Protein AF-A0A1G0B2M1-F1 (afdb_monomer)

pLDDT: mean 79.44, std 14.08, range [39.62, 93.88]

Radius of gyration: 28.81 Å; Cα contacts (8 Å, |Δi|>4): 237; chains: 1; bounding box: 87×27×84 Å

Nearest PDB structures (foldseek):
  7n71-assembly1_A-2  TM=4.288E-01  e=6.788E+00  Homo sapiens
  6now-assembly2_B  TM=2.720E-01  e=8.111E+00  Homo sapiens

Sequence (164 aa):
MRQKKIKTCHSMRNGLTLMELSLSLVIVGVVFVSGLFAFNKLYAPTVANSEFGRVTQLIGAIERARGDNMGAYPALAAATDVAATANPISNQMGGIASATDLLGWTYGCAAGTSSTVTLTTAAFSTSTVADLVRTKTASAFPQWVADASGTSSVTFTLSGIACK

Foldseek 3Di:
DDDDDDDDDPDDPPDPDPVNVVVVVVVVVVCVVVVVVCCLVPVLVVVLVVVLVVVVLLVVLQVVLCVVVVNAGAADCDWDQCLDPPRSSVVSSPCPQHSVNRPPWTWHWHADDKTKIKTKGDFDPFLSSQVSSQVSCCVVPVQWNWDDDPTGMIMTMHIPGHHD

Secondary structure (DSSP, 8-state):
-----------------HHHHHHHHHHHHHHHHHHHHHHHHHHHHHHHHHHHHHHHHHHHHHHHHHHHTTTSBPP-SS-EETTSTT-TTGGGGTTSS-TTTTTT-EEEE--SSSEEEEEEPPPPSSHHHHHHHHHHHHHH-TTSEEEEETTTEEEEEEEEE-B-

Mean predicted aligned error: 11.7 Å

Structure (mmCIF, N/CA/C/O backbone):
data_AF-A0A1G0B2M1-F1
#
_entry.id   AF-A0A1G0B2M1-F1
#
loop_
_atom_site.group_PDB
_atom_site.id
_atom_site.type_symbol
_atom_site.label_atom_id
_atom_site.label_alt_id
_atom_site.label_comp_id
_atom_site.label_asym_id
_atom_site.label_entity_id
_atom_site.label_seq_id
_atom_site.pdbx_PDB_ins_code
_atom_site.Cartn_x
_atom_site.Cartn_y
_atom_site.Cartn_z
_atom_site.occupancy
_atom_site.B_iso_or_equiv
_atom_site.auth_seq_id
_atom_site.auth_comp_id
_atom_site.auth_asym_id
_atom_site.auth_atom_id
_atom_site.pdbx_PDB_model_num
ATOM 1 N N . MET A 1 1 ? 72.603 9.049 -66.953 1.00 43.59 1 MET A N 1
ATOM 2 C CA . MET A 1 1 ? 71.985 9.783 -65.825 1.00 43.59 1 MET A CA 1
ATOM 3 C C . MET A 1 1 ? 70.570 9.248 -65.615 1.00 43.59 1 MET A C 1
ATOM 5 O O . MET A 1 1 ? 69.752 9.388 -66.511 1.00 43.59 1 MET A O 1
ATOM 9 N N . ARG A 1 2 ? 70.301 8.532 -64.511 1.00 39.62 2 ARG A N 1
ATOM 10 C CA . ARG A 1 2 ? 68.997 7.896 -64.224 1.00 39.62 2 ARG A CA 1
ATOM 11 C C . ARG A 1 2 ? 68.217 8.743 -63.210 1.00 39.62 2 ARG A C 1
ATOM 13 O O . ARG A 1 2 ? 68.670 8.905 -62.083 1.00 39.62 2 ARG A O 1
ATOM 20 N N . GLN A 1 3 ? 67.058 9.259 -63.611 1.00 42.62 3 GLN A N 1
ATOM 21 C CA . GLN A 1 3 ? 66.112 9.983 -62.753 1.00 42.62 3 GLN A CA 1
ATOM 22 C C . GLN A 1 3 ? 65.373 8.987 -61.836 1.00 42.62 3 GLN A C 1
ATOM 24 O O . GLN A 1 3 ? 64.629 8.128 -62.311 1.00 42.62 3 GLN A O 1
ATOM 29 N N . LYS A 1 4 ? 65.598 9.074 -60.519 1.00 46.97 4 LYS A N 1
ATOM 30 C CA . LYS A 1 4 ? 64.867 8.314 -59.489 1.00 46.97 4 LYS A CA 1
ATOM 31 C C . LYS A 1 4 ? 63.537 9.024 -59.204 1.00 46.97 4 LYS A C 1
ATOM 33 O O . LYS A 1 4 ? 63.534 10.108 -58.634 1.00 46.97 4 LYS A O 1
ATOM 38 N N . LYS A 1 5 ? 62.408 8.402 -59.563 1.00 50.53 5 LYS A N 1
ATOM 39 C CA . LYS A 1 5 ? 61.073 8.820 -59.098 1.00 50.53 5 LYS A CA 1
ATOM 40 C C . LYS A 1 5 ? 60.956 8.551 -57.595 1.00 50.53 5 LYS A C 1
ATOM 42 O O . LYS A 1 5 ? 60.978 7.396 -57.174 1.00 50.53 5 LYS A O 1
ATOM 47 N N . ILE A 1 6 ? 60.812 9.610 -56.805 1.00 53.44 6 ILE A N 1
ATOM 48 C CA . ILE A 1 6 ? 60.456 9.535 -55.386 1.00 53.44 6 ILE A CA 1
ATOM 49 C C . ILE A 1 6 ? 58.937 9.333 -55.316 1.00 53.44 6 ILE A C 1
ATOM 51 O O . ILE A 1 6 ? 58.172 10.201 -55.727 1.00 53.44 6 ILE A O 1
ATOM 55 N N . LYS A 1 7 ? 58.503 8.157 -54.851 1.00 47.69 7 LYS A N 1
ATOM 56 C CA . LYS A 1 7 ? 57.105 7.883 -54.494 1.00 47.69 7 LYS A CA 1
ATOM 57 C C . LYS A 1 7 ? 56.824 8.539 -53.142 1.00 47.69 7 LYS A C 1
ATOM 59 O O . LYS A 1 7 ? 57.420 8.161 -52.138 1.00 47.69 7 LYS A O 1
ATOM 64 N N . THR A 1 8 ? 55.917 9.503 -53.126 1.00 47.09 8 THR A N 1
ATOM 65 C CA . THR A 1 8 ? 55.348 10.101 -51.919 1.00 47.09 8 THR A CA 1
ATOM 66 C C . THR A 1 8 ? 54.497 9.053 -51.197 1.00 47.09 8 THR A C 1
ATOM 68 O O . THR A 1 8 ? 53.451 8.645 -51.697 1.00 47.09 8 THR A O 1
ATOM 71 N N . CYS A 1 9 ? 54.940 8.600 -50.023 1.00 42.81 9 CYS A N 1
ATOM 72 C CA . CYS A 1 9 ? 54.094 7.854 -49.093 1.00 42.81 9 CYS A CA 1
ATOM 73 C C . CYS A 1 9 ? 53.216 8.845 -48.318 1.00 42.81 9 CYS A C 1
ATOM 75 O O . CYS A 1 9 ? 53.642 9.396 -47.305 1.00 42.81 9 CYS A O 1
ATOM 77 N N . HIS A 1 10 ? 51.984 9.060 -48.778 1.00 42.53 10 HIS A N 1
ATOM 78 C CA . HIS A 1 10 ? 50.920 9.584 -47.923 1.00 42.53 10 HIS A CA 1
ATOM 79 C C . HIS A 1 10 ? 50.442 8.437 -47.025 1.00 42.53 10 HIS A C 1
ATOM 81 O O . HIS A 1 10 ? 49.621 7.618 -47.430 1.00 42.53 10 HIS A O 1
ATOM 87 N N . SER A 1 11 ? 50.997 8.342 -45.816 1.00 41.78 11 SER A N 1
ATOM 88 C CA . SER A 1 11 ? 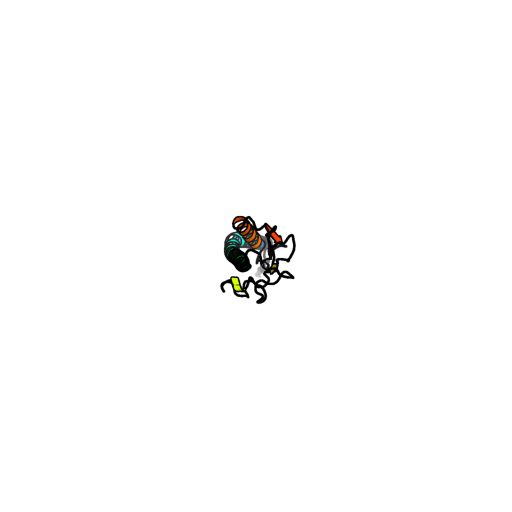50.439 7.473 -44.779 1.00 41.78 11 SER A CA 1
ATOM 89 C C . SER A 1 11 ? 49.148 8.114 -44.267 1.00 41.78 11 SER A C 1
ATOM 91 O O . SER A 1 11 ? 49.165 9.219 -43.719 1.00 41.78 11 SER A O 1
ATOM 93 N N . MET A 1 12 ? 48.025 7.451 -44.543 1.00 44.84 12 MET A N 1
ATOM 94 C CA . MET A 1 12 ? 46.677 7.841 -44.144 1.00 44.84 12 MET A CA 1
ATOM 95 C C . MET A 1 12 ? 46.604 7.949 -42.616 1.00 44.84 12 MET A C 1
ATOM 97 O O . MET A 1 12 ? 46.758 6.962 -41.901 1.00 44.84 12 MET A O 1
ATOM 101 N N . ARG A 1 13 ? 46.342 9.154 -42.098 1.00 50.19 13 ARG A N 1
ATOM 102 C CA . ARG A 1 13 ? 45.768 9.291 -40.757 1.00 50.19 13 ARG A CA 1
ATOM 103 C C . ARG A 1 13 ? 44.340 8.758 -40.854 1.00 50.19 13 ARG A C 1
ATOM 105 O O . ARG A 1 13 ? 43.504 9.414 -41.467 1.00 50.19 13 ARG A O 1
ATOM 112 N N . ASN A 1 14 ? 44.073 7.592 -40.273 1.00 57.56 14 ASN A N 1
ATOM 113 C CA . ASN A 1 14 ? 42.717 7.080 -40.071 1.00 57.56 14 ASN A CA 1
ATOM 114 C C . ASN A 1 14 ? 42.004 7.978 -39.045 1.00 57.56 14 ASN A C 1
ATOM 116 O O . ASN A 1 14 ? 41.925 7.655 -37.863 1.00 57.56 14 ASN A O 1
ATOM 120 N N . GLY A 1 15 ? 41.572 9.164 -39.471 1.00 52.50 15 GLY A N 1
ATOM 121 C CA . GLY A 1 15 ? 40.618 9.963 -38.720 1.00 52.50 15 GLY A CA 1
ATOM 122 C C . GLY A 1 15 ? 39.254 9.311 -38.880 1.00 52.50 15 GLY A C 1
ATOM 123 O O . GLY A 1 15 ? 38.798 9.183 -40.014 1.00 52.50 15 GLY A O 1
ATOM 124 N N . LEU A 1 16 ? 38.638 8.888 -37.770 1.00 57.12 16 LEU A N 1
ATOM 125 C CA . LEU A 1 16 ? 37.233 8.472 -37.748 1.00 57.12 16 LEU A CA 1
ATOM 126 C C . LEU A 1 16 ? 36.425 9.511 -38.527 1.00 57.12 16 LEU A C 1
ATOM 128 O O . LEU A 1 16 ? 36.430 10.697 -38.180 1.00 57.12 16 LEU A O 1
ATOM 132 N N . THR A 1 17 ? 35.788 9.091 -39.611 1.00 72.69 17 THR A N 1
ATOM 133 C CA . THR A 1 17 ? 35.032 10.034 -40.430 1.00 72.69 17 THR A CA 1
ATOM 134 C C . THR A 1 17 ? 33.801 10.486 -39.639 1.00 72.69 17 THR A C 1
ATOM 136 O O . THR A 1 17 ? 33.212 9.709 -38.887 1.00 72.69 17 THR A O 1
ATOM 139 N N . LEU A 1 18 ? 33.377 11.746 -39.795 1.00 66.50 18 LEU A N 1
ATOM 140 C CA . LEU A 1 18 ? 32.155 12.282 -39.163 1.00 66.50 18 LEU A CA 1
ATOM 141 C C . LEU A 1 18 ? 30.921 11.382 -39.385 1.00 66.50 18 LEU A C 1
ATOM 143 O O . LEU A 1 18 ? 30.010 11.359 -38.561 1.00 66.50 18 LEU A O 1
ATOM 147 N N . MET A 1 19 ? 30.921 10.625 -40.483 1.00 70.38 19 MET A N 1
ATOM 148 C CA . MET A 1 19 ? 29.877 9.681 -40.870 1.00 70.38 19 MET A CA 1
ATOM 149 C C . MET A 1 19 ? 29.883 8.386 -40.033 1.00 70.38 19 MET A C 1
ATOM 151 O O . MET A 1 19 ? 28.820 7.869 -39.704 1.00 70.38 19 MET A O 1
ATOM 155 N N . GLU A 1 20 ? 31.051 7.878 -39.631 1.00 69.25 20 GLU A N 1
ATOM 156 C CA . GLU A 1 20 ? 31.158 6.710 -38.739 1.00 69.25 20 GLU A CA 1
ATOM 157 C C . GLU A 1 20 ? 30.752 7.056 -37.302 1.00 69.25 20 GLU A C 1
ATOM 159 O O . GLU A 1 20 ? 30.108 6.259 -36.615 1.00 69.25 20 GLU A O 1
ATOM 164 N N . LEU A 1 21 ? 31.080 8.272 -36.858 1.00 70.69 21 LEU A N 1
ATOM 165 C CA . LEU A 1 21 ? 30.727 8.779 -35.531 1.00 70.69 21 LEU A CA 1
ATOM 166 C C . LEU A 1 21 ? 29.213 9.019 -35.402 1.00 70.69 21 LEU A C 1
ATOM 168 O O . LEU A 1 21 ? 28.618 8.654 -34.387 1.00 70.69 21 LEU A O 1
ATOM 172 N N . SER A 1 22 ? 28.568 9.559 -36.444 1.00 77.50 22 SER A N 1
ATOM 173 C CA . SER A 1 22 ? 27.114 9.763 -36.460 1.00 77.50 22 SER A CA 1
ATOM 174 C C . SER A 1 22 ? 26.340 8.446 -36.537 1.00 77.50 22 SER A C 1
ATOM 176 O O . SER A 1 22 ? 25.382 8.266 -35.787 1.00 77.50 22 SER A O 1
ATOM 178 N N . LEU A 1 23 ? 26.782 7.491 -37.362 1.00 80.00 23 LEU A N 1
ATOM 179 C CA . LEU A 1 23 ? 26.152 6.173 -37.445 1.00 80.00 23 LEU A CA 1
ATOM 180 C C . LEU A 1 23 ? 26.256 5.413 -36.114 1.00 80.00 23 LEU A C 1
ATOM 182 O O . LEU A 1 23 ? 25.275 4.823 -35.662 1.00 80.00 23 LEU A O 1
ATOM 186 N N . SER A 1 24 ? 27.409 5.487 -35.445 1.00 79.31 24 SER A N 1
ATOM 187 C CA . SER A 1 24 ? 27.613 4.866 -34.130 1.00 79.31 24 SER A CA 1
ATOM 188 C C . SER A 1 24 ? 26.695 5.470 -33.062 1.00 79.31 24 SER A C 1
ATOM 190 O O . SER A 1 24 ? 26.078 4.734 -32.297 1.00 79.31 24 SER A O 1
ATOM 192 N N . LEU A 1 25 ? 26.538 6.799 -33.040 1.00 79.75 25 LEU A N 1
ATOM 193 C CA . LEU A 1 25 ? 25.625 7.484 -32.116 1.00 79.75 25 LEU A CA 1
ATOM 194 C C . LEU A 1 25 ? 24.157 7.117 -32.361 1.00 79.75 25 LEU A C 1
ATOM 196 O O . LEU A 1 25 ? 23.415 6.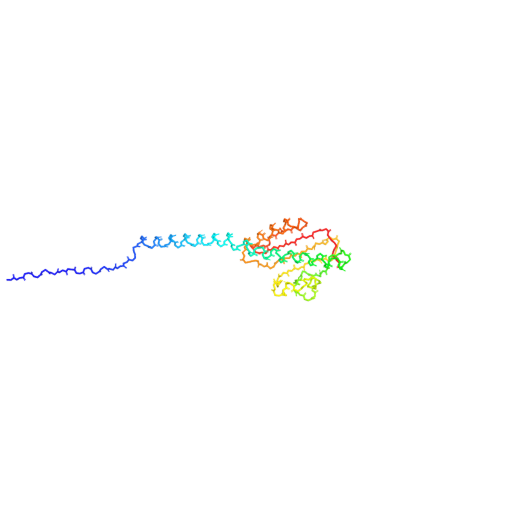909 -31.402 1.00 79.75 25 LEU A O 1
ATOM 200 N N . VAL A 1 26 ? 23.742 6.991 -33.624 1.00 79.94 26 VAL A N 1
ATOM 201 C CA . VAL A 1 26 ? 22.379 6.563 -33.974 1.00 79.94 26 VAL A CA 1
ATOM 202 C C . VAL A 1 26 ? 22.129 5.127 -33.516 1.00 79.94 26 VAL A C 1
ATOM 204 O O . VAL A 1 26 ? 21.100 4.862 -32.902 1.00 79.94 26 VAL A O 1
ATOM 207 N N . ILE A 1 27 ? 23.072 4.209 -33.746 1.00 78.31 27 ILE A N 1
ATOM 208 C CA . ILE A 1 27 ? 22.940 2.812 -33.307 1.00 78.31 27 ILE A CA 1
ATOM 209 C C . ILE A 1 27 ? 22.865 2.733 -31.780 1.00 78.31 27 ILE A C 1
ATOM 211 O O . ILE A 1 27 ? 21.966 2.082 -31.251 1.00 78.31 27 ILE A O 1
ATOM 215 N N . VAL A 1 28 ? 23.748 3.433 -31.063 1.00 78.44 28 VAL A N 1
ATOM 216 C CA . VAL A 1 28 ? 23.718 3.479 -29.592 1.00 78.44 28 VAL A CA 1
ATOM 217 C C . VAL A 1 28 ? 22.396 4.066 -29.094 1.00 78.44 28 VAL A C 1
ATOM 219 O O . VAL A 1 28 ? 21.787 3.502 -28.188 1.00 78.44 28 VAL A O 1
ATOM 222 N N . GLY A 1 29 ? 21.906 5.140 -29.718 1.00 74.88 29 GLY A N 1
ATOM 223 C CA . GLY A 1 29 ? 20.616 5.744 -29.388 1.00 74.88 29 GLY A CA 1
ATOM 224 C C . GLY A 1 29 ? 19.443 4.783 -29.591 1.00 74.88 29 GLY A C 1
ATOM 225 O O . GLY A 1 29 ? 18.627 4.609 -28.689 1.00 74.88 29 GLY A O 1
ATOM 226 N N . VAL A 1 30 ? 19.377 4.099 -30.737 1.00 79.31 30 VAL A N 1
ATOM 227 C CA . VAL A 1 30 ? 18.310 3.132 -31.036 1.00 79.31 30 VAL A CA 1
ATOM 228 C C . VAL A 1 30 ? 18.367 1.939 -30.086 1.00 79.31 30 VAL A C 1
ATOM 230 O O . VAL A 1 30 ? 17.329 1.545 -29.553 1.00 79.31 30 VAL A O 1
ATOM 233 N N . VAL A 1 31 ? 19.552 1.385 -29.819 1.00 77.75 31 VAL A N 1
ATOM 234 C CA . VAL A 1 31 ? 19.718 0.262 -28.883 1.00 77.75 31 VAL A CA 1
ATOM 235 C C . VAL A 1 31 ? 19.324 0.674 -27.465 1.00 77.75 31 VAL A C 1
ATOM 237 O O . VAL A 1 31 ? 18.608 -0.070 -26.797 1.00 77.75 31 VAL A O 1
ATOM 240 N N . PHE A 1 32 ? 19.711 1.871 -27.021 1.00 75.62 32 PHE A N 1
ATOM 241 C CA . PHE A 1 32 ? 19.357 2.377 -25.697 1.00 75.62 32 PHE A CA 1
ATOM 242 C C . PHE A 1 32 ? 17.845 2.594 -25.546 1.00 75.62 32 PHE A C 1
ATOM 244 O O . PHE A 1 32 ? 17.246 2.110 -24.586 1.00 75.62 32 PHE A O 1
ATOM 251 N N . VAL A 1 33 ? 17.199 3.248 -26.518 1.00 76.94 33 VAL A N 1
ATOM 252 C CA . VAL A 1 33 ? 15.744 3.487 -26.499 1.00 76.94 33 VAL A CA 1
ATOM 253 C C . VAL A 1 33 ? 14.964 2.171 -26.577 1.00 76.94 33 VAL A C 1
ATOM 255 O O . VAL A 1 33 ? 14.003 1.973 -25.833 1.00 76.94 33 VAL A O 1
ATOM 258 N N . SER A 1 34 ? 15.401 1.238 -27.426 1.00 72.19 34 SER A N 1
ATOM 259 C CA . SER A 1 34 ? 14.773 -0.085 -27.559 1.00 72.19 34 SER A CA 1
ATOM 260 C C . SER A 1 34 ? 14.938 -0.923 -26.291 1.00 72.19 34 SER A C 1
ATOM 262 O O . SER A 1 34 ? 13.995 -1.586 -25.860 1.00 72.19 34 SER A O 1
ATOM 264 N N . GLY A 1 35 ? 16.115 -0.860 -25.662 1.00 70.44 35 GLY A N 1
ATOM 265 C CA . GLY A 1 35 ? 16.399 -1.514 -24.388 1.00 70.44 35 GLY A CA 1
ATOM 266 C C . GLY A 1 35 ? 15.539 -0.964 -23.252 1.00 70.44 35 GLY A C 1
ATOM 267 O O . GLY A 1 35 ? 14.937 -1.741 -22.515 1.00 70.44 35 GLY A O 1
ATOM 268 N N . LEU A 1 36 ? 15.394 0.362 -23.160 1.00 71.19 36 LEU A N 1
ATOM 269 C CA . LEU A 1 36 ? 14.522 1.012 -22.178 1.00 71.19 36 LEU A CA 1
ATOM 270 C C . LEU A 1 36 ? 13.049 0.621 -22.377 1.00 71.19 36 LEU A C 1
ATOM 272 O O . LEU A 1 36 ? 12.339 0.336 -21.414 1.00 71.19 36 LEU A O 1
ATOM 276 N N . PHE A 1 37 ? 12.595 0.550 -23.630 1.00 70.56 37 PHE A N 1
ATOM 277 C CA . PHE A 1 37 ? 11.242 0.110 -23.958 1.00 70.56 37 PHE A CA 1
ATOM 278 C C . PHE A 1 37 ? 11.005 -1.363 -23.592 1.00 70.56 37 PHE A C 1
ATOM 280 O O . PHE A 1 37 ? 9.992 -1.691 -22.973 1.00 70.56 37 PHE A O 1
ATOM 287 N N . ALA A 1 38 ? 11.942 -2.254 -23.928 1.00 68.75 38 ALA A N 1
ATOM 288 C CA . ALA A 1 38 ? 11.860 -3.669 -23.572 1.00 68.75 38 ALA A CA 1
ATOM 289 C C . ALA A 1 38 ? 11.881 -3.876 -22.049 1.00 68.75 38 ALA A C 1
ATOM 291 O O . ALA A 1 38 ? 11.086 -4.660 -21.528 1.00 68.75 38 ALA A O 1
ATOM 292 N N . PHE A 1 39 ? 12.720 -3.125 -21.330 1.00 66.25 39 PHE A N 1
ATOM 293 C CA . PHE A 1 39 ? 12.751 -3.110 -19.870 1.00 66.25 39 PHE A CA 1
ATOM 294 C C . PHE A 1 39 ? 11.390 -2.694 -19.294 1.00 66.25 39 PHE A C 1
ATOM 296 O O . PHE A 1 39 ? 10.795 -3.435 -18.514 1.00 66.25 39 PHE A O 1
ATOM 303 N N . ASN A 1 40 ? 10.823 -1.578 -19.757 1.00 67.88 40 ASN A N 1
ATOM 304 C CA . ASN A 1 40 ? 9.506 -1.126 -19.304 1.00 67.88 40 ASN A CA 1
ATOM 305 C C . ASN A 1 40 ? 8.385 -2.126 -19.626 1.00 67.88 40 ASN A C 1
ATOM 307 O O . ASN A 1 40 ? 7.469 -2.296 -18.825 1.00 67.88 40 ASN A O 1
ATOM 311 N N . LYS A 1 41 ? 8.447 -2.816 -20.769 1.00 71.56 41 LYS A N 1
ATOM 312 C CA . LYS A 1 41 ? 7.387 -3.739 -21.196 1.00 71.56 41 LYS A CA 1
ATOM 313 C C . LYS A 1 41 ? 7.450 -5.109 -20.517 1.00 71.56 41 LYS A C 1
ATOM 315 O O . LYS A 1 41 ? 6.404 -5.717 -20.309 1.00 71.56 41 LYS A O 1
ATOM 320 N N . LEU A 1 42 ? 8.642 -5.613 -20.198 1.00 74.12 42 LEU A N 1
ATOM 321 C CA . LEU A 1 42 ? 8.826 -6.982 -19.697 1.00 74.12 42 LEU A CA 1
ATOM 322 C C . LEU A 1 42 ? 9.146 -7.036 -18.199 1.00 74.12 42 LEU A C 1
ATOM 324 O O . LEU A 1 42 ? 8.636 -7.899 -17.484 1.00 74.12 42 LEU A O 1
ATOM 328 N N . TYR A 1 43 ? 9.967 -6.108 -17.707 1.00 79.00 43 TYR A N 1
ATOM 329 C CA . TYR A 1 43 ? 10.423 -6.118 -16.319 1.00 79.00 43 TYR A CA 1
ATOM 330 C C . TYR A 1 43 ? 9.404 -5.467 -15.379 1.00 79.00 43 TYR A C 1
ATOM 332 O O . TYR A 1 43 ? 9.048 -6.056 -14.356 1.00 79.00 43 TYR A O 1
ATOM 340 N N . ALA A 1 44 ? 8.874 -4.293 -15.746 1.00 81.50 44 ALA A N 1
ATOM 341 C CA . ALA A 1 44 ? 7.974 -3.536 -14.874 1.00 81.50 44 ALA A CA 1
ATOM 342 C C . ALA A 1 44 ? 6.704 -4.313 -14.461 1.00 81.50 44 ALA A C 1
ATOM 344 O O . ALA A 1 44 ? 6.380 -4.288 -13.274 1.00 81.50 44 ALA A O 1
ATOM 345 N N . PRO A 1 45 ? 6.016 -5.071 -15.345 1.00 85.38 45 PRO A N 1
ATOM 346 C CA . PRO A 1 45 ? 4.850 -5.862 -14.940 1.00 85.38 45 PRO A CA 1
ATOM 347 C C . PRO A 1 45 ? 5.182 -6.986 -13.955 1.00 85.38 45 PRO A C 1
ATOM 349 O O . PRO A 1 45 ? 4.395 -7.263 -13.052 1.00 85.38 45 PRO A O 1
ATOM 352 N N . THR A 1 46 ? 6.343 -7.627 -14.113 1.00 88.12 46 THR A N 1
ATOM 353 C CA . THR A 1 46 ? 6.776 -8.733 -13.247 1.00 88.12 46 THR A CA 1
ATOM 354 C C . THR A 1 46 ? 7.042 -8.232 -11.832 1.00 88.12 46 THR A C 1
ATOM 356 O O . THR A 1 46 ? 6.497 -8.776 -10.872 1.00 88.12 46 THR A O 1
ATOM 359 N N . VAL A 1 47 ? 7.807 -7.144 -11.704 1.00 87.44 47 VAL A N 1
ATOM 360 C CA . VAL A 1 47 ? 8.064 -6.503 -10.406 1.00 87.44 47 VAL A CA 1
ATOM 361 C C . VAL A 1 47 ? 6.768 -5.970 -9.802 1.00 87.44 47 VAL A C 1
ATOM 363 O O . VAL A 1 47 ? 6.484 -6.242 -8.639 1.00 87.44 47 VAL A O 1
ATOM 366 N N . ALA A 1 48 ? 5.929 -5.298 -10.596 1.00 89.69 48 ALA A N 1
ATOM 367 C CA . ALA A 1 48 ? 4.648 -4.781 -10.123 1.00 89.69 48 ALA A CA 1
ATOM 368 C C . ALA A 1 48 ? 3.710 -5.884 -9.611 1.00 89.69 48 ALA A C 1
ATOM 370 O O . ALA A 1 48 ? 2.966 -5.644 -8.669 1.00 89.69 48 ALA A O 1
ATOM 371 N N . ASN A 1 49 ? 3.737 -7.094 -10.180 1.00 90.06 49 ASN A N 1
ATOM 372 C CA . ASN A 1 49 ? 2.962 -8.222 -9.655 1.00 90.06 49 ASN A CA 1
ATOM 373 C C . ASN A 1 49 ? 3.461 -8.676 -8.277 1.00 90.06 49 ASN A C 1
ATOM 375 O O . ASN A 1 49 ? 2.642 -8.955 -7.403 1.00 90.06 49 ASN A O 1
ATOM 379 N N . SER A 1 50 ? 4.781 -8.730 -8.078 1.00 88.69 50 SER A N 1
ATOM 380 C CA . SER A 1 50 ? 5.376 -9.062 -6.778 1.00 88.69 50 SER A CA 1
ATOM 381 C C . SER A 1 50 ? 5.006 -8.018 -5.721 1.00 88.69 50 SER A C 1
ATOM 383 O O . SER A 1 50 ? 4.522 -8.364 -4.644 1.00 88.69 50 SER A O 1
ATOM 385 N N . GLU A 1 51 ? 5.157 -6.734 -6.051 1.00 89.50 51 GLU A N 1
ATOM 386 C CA . GLU A 1 51 ? 4.802 -5.626 -5.157 1.00 89.50 51 GLU A CA 1
ATOM 387 C C . GLU A 1 51 ? 3.293 -5.560 -4.882 1.00 89.50 51 GLU A C 1
ATOM 389 O O . GLU A 1 51 ? 2.871 -5.375 -3.744 1.00 89.50 51 GLU A O 1
ATOM 394 N N . PHE A 1 52 ? 2.454 -5.806 -5.889 1.00 90.56 52 PHE A N 1
ATOM 395 C CA . PHE A 1 52 ? 1.007 -5.930 -5.706 1.00 90.56 52 PHE A CA 1
ATOM 396 C C . PHE A 1 52 ? 0.641 -7.082 -4.755 1.00 90.56 52 PHE A C 1
ATOM 398 O O . PHE A 1 52 ? -0.257 -6.934 -3.921 1.00 90.56 52 PHE A O 1
ATOM 405 N N . GLY A 1 53 ? 1.352 -8.211 -4.833 1.00 89.31 53 GLY A N 1
ATOM 406 C CA . GLY A 1 53 ? 1.213 -9.311 -3.880 1.00 89.31 53 GLY A CA 1
ATOM 407 C C . GLY A 1 53 ? 1.480 -8.864 -2.440 1.00 89.31 53 GLY A C 1
ATOM 408 O O . GLY A 1 53 ? 0.683 -9.168 -1.552 1.00 89.31 53 GLY A O 1
ATOM 409 N N . ARG A 1 54 ? 2.534 -8.067 -2.222 1.00 88.00 54 ARG A N 1
ATOM 410 C CA . ARG A 1 54 ? 2.866 -7.485 -0.908 1.00 88.00 54 ARG A CA 1
ATOM 411 C C . ARG A 1 54 ? 1.780 -6.534 -0.408 1.00 88.00 54 ARG A C 1
ATOM 413 O O . ARG A 1 54 ? 1.321 -6.687 0.721 1.00 88.00 54 ARG A O 1
ATOM 420 N N . VAL A 1 55 ? 1.301 -5.617 -1.256 1.00 89.81 55 VAL A N 1
ATOM 421 C CA . VAL A 1 55 ? 0.187 -4.712 -0.905 1.00 89.81 55 VAL A CA 1
ATOM 422 C C . VAL A 1 55 ? -1.055 -5.509 -0.503 1.00 89.81 55 VAL A C 1
ATOM 424 O O . VAL A 1 55 ? -1.656 -5.238 0.532 1.00 89.81 55 VAL A O 1
ATOM 427 N N . THR A 1 56 ? -1.422 -6.522 -1.289 1.00 89.75 56 THR A N 1
ATOM 428 C CA . THR A 1 56 ? -2.598 -7.369 -1.036 1.00 89.75 56 THR A CA 1
ATOM 429 C C . THR A 1 56 ? -2.488 -8.094 0.304 1.00 89.75 56 THR A C 1
ATOM 431 O O . THR A 1 56 ? -3.446 -8.133 1.077 1.00 89.75 56 THR A O 1
ATOM 434 N N . GLN A 1 57 ? -1.312 -8.644 0.613 1.00 87.75 57 GLN A N 1
ATOM 435 C CA . GLN A 1 57 ? -1.064 -9.298 1.895 1.00 87.75 57 GLN A CA 1
ATOM 436 C C . GLN A 1 57 ? -1.157 -8.322 3.067 1.00 87.75 57 GLN A C 1
ATOM 438 O O . GLN A 1 57 ? -1.739 -8.674 4.093 1.00 87.75 57 GLN A O 1
ATOM 443 N N . LEU A 1 58 ? -0.630 -7.106 2.909 1.00 89.25 58 LEU A N 1
ATOM 444 C CA . LEU A 1 58 ? -0.652 -6.088 3.952 1.00 89.25 58 LEU A CA 1
ATOM 445 C C . LEU A 1 58 ? -2.064 -5.554 4.200 1.00 89.25 58 LEU A C 1
ATOM 447 O O . LEU A 1 58 ? -2.477 -5.465 5.351 1.00 89.25 58 LEU A O 1
ATOM 451 N N . ILE A 1 59 ? -2.847 -5.307 3.147 1.00 91.00 59 ILE A N 1
ATOM 452 C CA . ILE A 1 59 ? -4.280 -4.998 3.275 1.00 91.00 59 ILE A CA 1
ATOM 453 C C . ILE A 1 59 ? -5.000 -6.150 3.988 1.00 91.00 59 ILE A C 1
ATOM 455 O O . ILE A 1 59 ? -5.761 -5.915 4.922 1.00 91.00 59 ILE A O 1
ATOM 459 N N . GLY A 1 60 ? -4.709 -7.403 3.631 1.00 90.31 60 GLY A N 1
ATOM 460 C CA . GLY A 1 60 ? -5.253 -8.567 4.333 1.00 90.31 60 GLY A CA 1
ATOM 461 C C . GLY A 1 60 ? -4.862 -8.626 5.817 1.00 90.31 60 GLY A C 1
ATOM 462 O O . GLY A 1 60 ? -5.690 -8.983 6.651 1.00 90.31 60 GLY A O 1
ATOM 463 N N . ALA A 1 61 ? -3.627 -8.259 6.168 1.00 89.75 61 ALA A N 1
ATOM 464 C CA . ALA A 1 61 ? -3.169 -8.180 7.555 1.00 89.75 61 ALA A CA 1
ATOM 465 C C . ALA A 1 61 ? -3.865 -7.049 8.326 1.00 89.75 61 ALA A C 1
ATOM 467 O O . ALA A 1 61 ? -4.246 -7.249 9.476 1.00 89.75 61 ALA A O 1
ATOM 468 N N . ILE A 1 62 ? -4.094 -5.900 7.684 1.00 90.94 62 ILE A N 1
ATOM 469 C CA . ILE A 1 62 ? -4.863 -4.783 8.244 1.00 90.94 62 ILE A CA 1
ATOM 470 C C . ILE A 1 62 ? -6.312 -5.216 8.522 1.00 90.94 62 ILE A C 1
ATOM 472 O O . ILE A 1 62 ? -6.826 -4.970 9.612 1.00 90.94 62 ILE A O 1
ATOM 476 N N . GLU A 1 63 ? -6.964 -5.908 7.584 1.00 91.38 63 GLU A N 1
ATOM 477 C CA . GLU A 1 63 ? -8.331 -6.412 7.787 1.00 91.38 63 GLU A CA 1
ATOM 478 C C . GLU A 1 63 ? -8.403 -7.501 8.872 1.00 91.38 63 GLU A C 1
ATOM 480 O O . GLU A 1 63 ? -9.360 -7.536 9.644 1.00 91.38 63 GLU A O 1
ATOM 485 N N . ARG A 1 64 ? -7.380 -8.360 9.000 1.00 90.75 64 ARG A N 1
ATOM 486 C CA . ARG A 1 64 ? -7.280 -9.301 10.131 1.00 90.75 64 ARG A CA 1
ATOM 487 C C . ARG A 1 64 ? -7.114 -8.571 11.462 1.00 90.75 64 ARG A C 1
ATOM 489 O O . ARG A 1 64 ? -7.843 -8.866 12.403 1.00 90.75 64 ARG A O 1
ATOM 496 N N . ALA A 1 65 ? -6.230 -7.574 11.521 1.00 89.94 65 ALA A N 1
ATOM 497 C CA . ALA A 1 65 ? -6.030 -6.755 12.715 1.00 89.94 65 ALA A CA 1
ATOM 498 C C . ALA A 1 65 ? -7.321 -6.036 13.135 1.00 89.94 65 ALA A C 1
ATOM 500 O O . ALA A 1 65 ? -7.617 -5.929 14.322 1.00 89.94 65 ALA A O 1
ATOM 501 N N . ARG A 1 66 ? -8.122 -5.589 12.162 1.00 90.94 66 ARG A N 1
ATOM 502 C CA . ARG A 1 66 ? -9.460 -5.050 12.408 1.00 90.94 66 ARG A CA 1
ATOM 503 C C . ARG A 1 66 ? -10.401 -6.098 13.010 1.00 90.94 66 ARG A C 1
ATOM 505 O O . ARG A 1 66 ? -11.151 -5.775 13.929 1.00 90.94 66 ARG A O 1
ATOM 512 N N . GLY A 1 67 ? -10.387 -7.326 12.493 1.00 89.81 67 GLY A N 1
ATOM 513 C CA . GLY A 1 67 ? -11.156 -8.443 13.050 1.00 89.81 67 GLY A CA 1
ATOM 514 C C . GLY A 1 67 ? -10.822 -8.694 14.523 1.00 89.81 67 GLY A C 1
ATOM 515 O O . GLY A 1 67 ? -11.729 -8.753 15.353 1.00 89.81 67 GLY A O 1
ATOM 516 N N . ASP A 1 68 ? -9.530 -8.734 14.850 1.00 89.44 68 ASP A N 1
ATOM 517 C CA . ASP A 1 68 ? -9.039 -8.948 16.218 1.00 89.44 68 ASP A CA 1
ATOM 518 C C . ASP A 1 68 ? -9.331 -7.757 17.147 1.00 89.44 68 ASP A C 1
ATOM 520 O O . ASP A 1 68 ? -9.556 -7.933 18.343 1.00 89.44 68 ASP A O 1
ATOM 524 N N . ASN A 1 69 ? -9.410 -6.544 16.597 1.00 88.75 69 ASN A N 1
ATOM 525 C CA . ASN A 1 69 ? -9.744 -5.317 17.3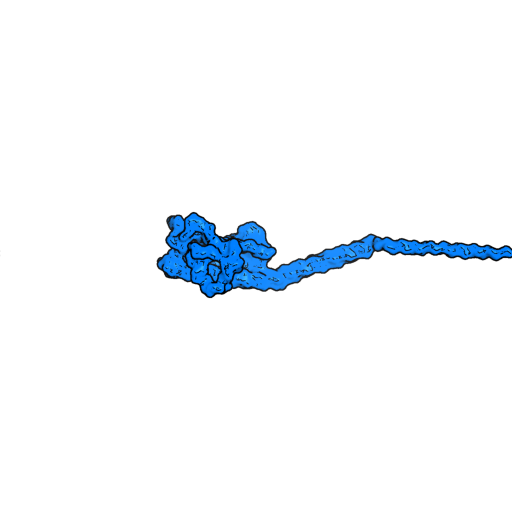23 1.00 88.75 69 ASN A CA 1
ATOM 526 C C . ASN A 1 69 ? -11.254 -4.993 17.278 1.00 88.75 69 ASN A C 1
ATOM 528 O O . ASN A 1 69 ? -11.676 -3.841 17.144 1.00 88.75 69 ASN A O 1
ATOM 532 N N . MET A 1 70 ? -12.096 -6.029 17.378 1.00 87.88 70 MET A N 1
ATOM 533 C CA . MET A 1 70 ? -13.561 -5.924 17.494 1.00 87.88 70 MET A CA 1
ATOM 534 C C . MET A 1 70 ? -14.231 -5.115 16.364 1.00 87.88 70 MET A C 1
ATOM 536 O O . MET A 1 70 ? -15.239 -4.436 16.573 1.00 87.88 70 MET A O 1
ATOM 540 N N . GLY A 1 71 ? -13.673 -5.167 15.153 1.00 85.94 71 GLY A N 1
ATOM 541 C CA . GLY A 1 71 ? -14.212 -4.502 13.966 1.00 85.94 71 GLY A CA 1
ATOM 542 C C . GLY A 1 71 ? -13.713 -3.072 13.733 1.00 85.94 71 GLY A C 1
ATOM 543 O O . GLY A 1 71 ? -14.086 -2.482 12.712 1.00 85.94 71 GLY A O 1
ATOM 544 N N . ALA A 1 72 ? -12.867 -2.531 14.615 1.00 89.44 72 ALA A N 1
ATOM 545 C CA . ALA A 1 72 ? -12.193 -1.244 14.443 1.00 89.44 72 ALA A CA 1
ATOM 546 C C . ALA A 1 72 ? -10.743 -1.438 13.982 1.00 89.44 72 ALA A C 1
ATOM 548 O O . ALA A 1 72 ? -10.079 -2.387 14.376 1.00 89.44 72 ALA A O 1
ATOM 549 N N . TYR A 1 73 ? -10.220 -0.535 13.161 1.00 90.75 73 TYR A N 1
ATOM 550 C CA . TYR A 1 73 ? -8.817 -0.586 12.758 1.00 90.75 73 TYR A CA 1
ATOM 551 C C . TYR A 1 73 ? -7.922 -0.123 13.920 1.00 90.75 73 TYR A C 1
ATOM 553 O O . TYR A 1 73 ? -8.305 0.822 14.613 1.00 90.75 73 TYR A O 1
ATOM 561 N N . PRO A 1 74 ? -6.759 -0.755 14.162 1.00 89.50 74 PRO A N 1
ATOM 562 C CA . PRO A 1 74 ? -5.903 -0.389 15.287 1.00 89.50 74 PRO A CA 1
ATOM 563 C C . PRO A 1 74 ? -5.426 1.059 15.195 1.00 89.50 74 PRO A C 1
ATOM 565 O O . PRO A 1 74 ? -4.780 1.429 14.208 1.00 89.50 74 PRO A O 1
ATOM 568 N N . ALA A 1 75 ? -5.730 1.870 16.205 1.00 89.50 75 ALA A N 1
ATOM 569 C CA . ALA A 1 75 ? -5.316 3.264 16.230 1.00 89.50 75 ALA A CA 1
ATOM 570 C C . ALA A 1 75 ? -3.831 3.426 16.579 1.00 89.50 75 ALA A C 1
ATOM 572 O O . ALA A 1 75 ? -3.290 2.746 17.450 1.00 89.50 75 ALA A O 1
ATOM 573 N N . LEU A 1 76 ? -3.180 4.391 15.932 1.00 86.56 76 LEU A N 1
ATOM 574 C CA . LEU A 1 76 ? -1.818 4.814 16.242 1.00 86.56 76 LEU A CA 1
ATOM 575 C C . LEU A 1 76 ? -1.769 6.332 16.409 1.00 86.56 76 LEU A C 1
ATOM 577 O O . LEU A 1 76 ? -2.408 7.072 15.661 1.00 86.56 76 LEU A O 1
ATOM 581 N N . ALA A 1 77 ? -0.972 6.797 17.374 1.00 81.19 77 ALA A N 1
ATOM 582 C CA . ALA A 1 77 ? -0.768 8.227 17.619 1.00 81.19 77 ALA A CA 1
ATOM 583 C C . ALA A 1 77 ? -0.126 8.943 16.415 1.00 81.19 77 ALA A C 1
ATOM 585 O O . ALA A 1 77 ? -0.392 10.117 16.174 1.00 81.19 77 ALA A O 1
ATOM 586 N N . ALA A 1 78 ? 0.701 8.224 15.654 1.00 83.19 78 ALA A N 1
ATOM 587 C CA . ALA A 1 78 ? 1.301 8.677 14.409 1.00 83.19 78 ALA A CA 1
ATOM 588 C C . ALA A 1 78 ? 1.457 7.497 13.441 1.00 83.19 78 ALA A C 1
ATOM 590 O O . ALA A 1 78 ? 1.519 6.337 13.863 1.00 83.19 78 ALA A O 1
ATOM 591 N N . ALA A 1 79 ? 1.547 7.796 12.143 1.00 85.31 79 ALA A N 1
ATOM 592 C CA . ALA A 1 79 ? 1.866 6.784 11.145 1.00 85.31 79 ALA A CA 1
ATOM 593 C C . ALA A 1 79 ? 3.216 6.139 11.487 1.00 85.31 79 ALA A C 1
ATOM 595 O O . ALA A 1 79 ? 4.207 6.835 11.704 1.00 85.31 79 ALA A O 1
ATOM 596 N N . THR A 1 80 ? 3.232 4.815 11.580 1.00 87.88 80 THR A N 1
ATOM 597 C CA . THR A 1 80 ? 4.389 4.045 12.046 1.00 87.88 80 THR A CA 1
ATOM 598 C C . THR A 1 80 ? 4.747 2.995 11.009 1.00 87.88 80 THR A C 1
ATOM 600 O O . THR A 1 80 ? 3.873 2.505 10.290 1.00 87.88 80 THR A O 1
ATOM 603 N N . ASP A 1 81 ? 6.030 2.645 10.933 1.00 88.25 81 ASP A N 1
ATOM 604 C CA . ASP A 1 81 ? 6.497 1.561 10.074 1.00 88.25 81 ASP A CA 1
ATOM 605 C C . ASP A 1 81 ? 5.723 0.264 10.388 1.00 88.25 81 ASP A C 1
ATOM 607 O O . ASP A 1 81 ? 5.493 -0.075 11.554 1.00 88.25 81 ASP A O 1
ATOM 611 N N . VAL A 1 82 ? 5.258 -0.438 9.358 1.00 86.50 82 VAL A N 1
ATOM 612 C CA . VAL A 1 82 ? 4.522 -1.706 9.505 1.00 86.50 82 VAL A CA 1
ATOM 613 C C . VAL A 1 82 ? 5.417 -2.844 9.986 1.00 86.50 82 VAL A C 1
ATOM 615 O O . VAL A 1 82 ? 4.926 -3.782 10.611 1.00 86.50 82 VAL A O 1
ATOM 618 N N . ALA A 1 83 ? 6.726 -2.744 9.747 1.00 83.75 83 ALA A N 1
ATOM 619 C CA . ALA A 1 83 ? 7.725 -3.674 10.250 1.00 83.75 83 ALA A CA 1
ATOM 620 C C . ALA A 1 83 ? 8.101 -3.412 11.720 1.00 83.75 83 ALA A C 1
ATOM 622 O O . ALA A 1 83 ? 8.781 -4.237 12.334 1.00 83.75 83 ALA A O 1
ATOM 623 N N . ALA A 1 84 ? 7.675 -2.286 12.307 1.00 82.38 84 ALA A N 1
ATOM 624 C CA . ALA A 1 84 ? 7.933 -2.008 13.713 1.00 82.38 84 ALA A CA 1
ATOM 625 C C . ALA A 1 84 ? 7.175 -3.005 14.603 1.00 82.38 84 ALA A C 1
ATOM 627 O O . ALA A 1 84 ? 5.973 -3.204 14.450 1.00 82.38 84 ALA A O 1
ATOM 628 N N . THR A 1 85 ? 7.857 -3.575 15.596 1.00 71.88 85 THR A N 1
ATOM 629 C CA . THR A 1 85 ? 7.271 -4.544 16.544 1.00 71.88 85 THR A CA 1
ATOM 630 C C . THR A 1 85 ? 6.115 -3.974 17.364 1.00 71.88 85 THR A C 1
ATOM 632 O O . THR A 1 85 ? 5.239 -4.715 17.798 1.00 71.88 85 THR A O 1
ATOM 635 N N . ALA A 1 86 ? 6.088 -2.655 17.566 1.00 72.38 86 ALA A N 1
ATOM 636 C CA . ALA A 1 86 ? 4.984 -1.959 18.221 1.00 72.38 86 ALA A CA 1
ATOM 637 C C . ALA A 1 86 ? 3.754 -1.781 17.309 1.00 72.38 86 ALA A C 1
ATOM 639 O O . ALA A 1 86 ? 2.695 -1.384 17.791 1.00 72.38 86 ALA A O 1
ATOM 640 N N . ASN A 1 87 ? 3.875 -2.046 16.004 1.00 80.31 87 ASN A N 1
ATOM 641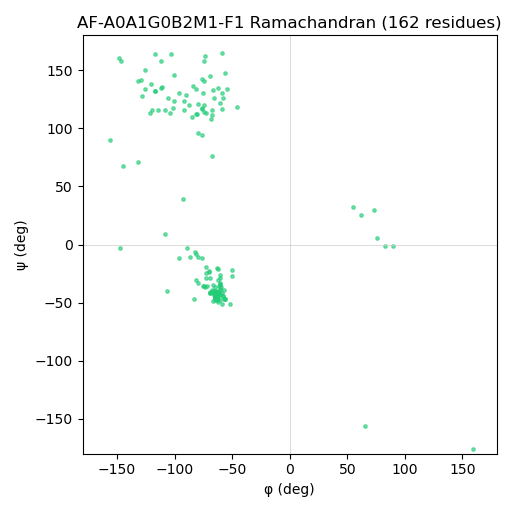 C CA . ASN A 1 87 ? 2.763 -1.931 15.075 1.00 80.31 87 ASN A CA 1
ATOM 642 C C . ASN A 1 87 ? 1.862 -3.176 15.188 1.00 80.31 87 ASN A C 1
ATOM 644 O O . ASN A 1 87 ? 2.331 -4.287 14.928 1.00 80.31 87 ASN A O 1
ATOM 648 N N . PRO A 1 88 ? 0.570 -3.030 15.528 1.00 78.69 88 PRO A N 1
ATOM 649 C CA . PRO A 1 88 ? -0.347 -4.157 15.725 1.00 78.69 88 PRO A CA 1
ATOM 650 C C . PRO A 1 88 ? -0.566 -5.000 14.461 1.00 78.69 88 PRO A C 1
ATOM 652 O O . PRO A 1 88 ? -0.934 -6.170 14.557 1.00 78.69 88 PRO A O 1
ATOM 655 N N . ILE A 1 89 ? -0.301 -4.442 13.277 1.00 85.38 89 ILE A N 1
ATOM 656 C CA . ILE A 1 89 ? -0.397 -5.174 12.010 1.00 85.38 89 ILE A CA 1
ATOM 657 C C . ILE A 1 89 ? 0.749 -6.169 11.861 1.00 85.38 89 ILE A C 1
ATOM 659 O O . ILE A 1 89 ? 0.554 -7.210 11.237 1.00 85.38 89 ILE A O 1
ATOM 663 N N . SER A 1 90 ? 1.917 -5.899 12.456 1.00 80.94 90 SER A N 1
ATOM 664 C CA . SER A 1 90 ? 3.128 -6.702 12.252 1.00 80.94 90 SER A CA 1
ATOM 665 C C . SER A 1 90 ? 2.918 -8.184 12.602 1.00 80.94 90 SER A C 1
ATOM 667 O O . SER A 1 90 ? 3.317 -9.074 11.849 1.00 80.94 90 SER A O 1
ATOM 669 N N . ASN A 1 91 ? 2.171 -8.453 13.676 1.00 77.75 91 ASN A N 1
ATOM 670 C CA . ASN A 1 91 ? 1.825 -9.802 14.133 1.00 77.75 91 ASN A CA 1
ATOM 671 C C . ASN A 1 91 ? 0.840 -10.527 13.198 1.00 77.75 91 ASN A C 1
ATOM 673 O O . ASN A 1 91 ? 0.800 -11.755 13.166 1.00 77.75 91 ASN A O 1
ATOM 677 N N . GLN A 1 92 ? 0.074 -9.781 12.399 1.00 83.69 92 GLN A N 1
ATOM 678 C CA . GLN A 1 92 ? -0.941 -10.307 11.480 1.00 83.69 92 GLN A CA 1
ATOM 679 C C . GLN A 1 92 ? -0.388 -10.637 10.089 1.00 83.69 92 GLN A C 1
ATOM 681 O O . GLN A 1 92 ? -1.120 -11.137 9.228 1.00 83.69 92 GLN A O 1
ATOM 686 N N . MET A 1 93 ? 0.897 -10.367 9.843 1.00 77.38 93 MET A N 1
ATOM 687 C CA . MET A 1 93 ? 1.551 -10.596 8.547 1.00 77.38 93 MET A CA 1
ATOM 688 C C . MET A 1 93 ? 2.008 -12.050 8.346 1.00 77.38 93 MET A C 1
ATOM 690 O O . MET A 1 93 ? 2.426 -12.413 7.249 1.00 77.38 93 MET A O 1
ATOM 694 N N . GLY A 1 94 ? 1.905 -12.903 9.374 1.00 62.97 94 GLY A N 1
ATOM 695 C CA . GLY A 1 94 ? 2.083 -14.356 9.245 1.00 62.97 94 GLY A CA 1
ATOM 696 C C . GLY A 1 94 ? 3.471 -14.806 8.769 1.00 62.97 94 GLY A C 1
ATOM 697 O O . GLY A 1 94 ? 3.582 -15.870 8.171 1.00 62.97 94 GLY A O 1
ATOM 698 N N . GLY A 1 95 ? 4.519 -14.000 8.992 1.00 58.72 95 GLY A N 1
ATOM 699 C CA . GLY A 1 95 ? 5.914 -14.338 8.668 1.00 58.72 95 GLY A CA 1
ATOM 700 C C . GLY A 1 95 ? 6.311 -14.257 7.185 1.00 58.72 95 GLY A C 1
ATOM 701 O O . GLY A 1 95 ? 7.433 -14.624 6.853 1.00 58.72 95 GLY A O 1
ATOM 702 N N . ILE A 1 96 ? 5.426 -13.791 6.294 1.00 53.66 96 ILE A N 1
ATOM 703 C CA . ILE A 1 96 ? 5.620 -13.857 4.826 1.00 53.66 96 ILE A CA 1
ATOM 704 C C . ILE A 1 96 ? 6.203 -12.566 4.231 1.00 53.66 96 ILE A C 1
ATOM 706 O O . ILE A 1 96 ? 6.714 -12.566 3.114 1.00 53.66 96 ILE A O 1
ATOM 710 N N . ALA A 1 97 ? 6.238 -11.489 5.005 1.00 56.75 97 ALA A N 1
ATOM 711 C CA . ALA A 1 97 ? 7.099 -10.363 4.718 1.00 56.75 97 ALA A CA 1
ATOM 712 C C . ALA A 1 97 ? 8.126 -10.285 5.837 1.00 56.75 97 ALA A C 1
ATOM 714 O O . ALA A 1 97 ? 7.765 -10.104 7.004 1.00 56.75 97 ALA A O 1
ATOM 715 N N . SER A 1 98 ? 9.402 -10.479 5.507 1.00 60.97 98 SER A N 1
ATOM 716 C CA . SER A 1 98 ? 10.438 -10.169 6.484 1.00 60.97 98 SER A CA 1
ATOM 717 C C . SER A 1 98 ? 10.262 -8.704 6.898 1.00 60.97 98 SER A C 1
ATOM 719 O O . SER A 1 98 ? 9.849 -7.873 6.085 1.00 60.97 98 SER A O 1
ATOM 721 N N . ALA A 1 99 ? 10.580 -8.354 8.147 1.00 63.09 99 ALA A N 1
ATOM 722 C CA . ALA A 1 99 ? 10.614 -6.950 8.572 1.00 63.09 99 ALA A CA 1
ATOM 723 C C . ALA A 1 99 ? 11.454 -6.075 7.608 1.00 63.09 99 ALA A C 1
ATOM 725 O O . ALA A 1 99 ? 11.262 -4.868 7.518 1.00 63.09 99 ALA A O 1
ATOM 726 N N . THR A 1 100 ? 12.360 -6.696 6.847 1.00 68.00 100 THR A N 1
ATOM 727 C CA . THR A 1 100 ? 13.189 -6.078 5.814 1.00 68.00 100 THR A CA 1
ATOM 728 C C . THR A 1 100 ? 12.433 -5.765 4.516 1.00 68.00 100 THR A C 1
ATOM 730 O O . THR A 1 100 ? 12.708 -4.739 3.903 1.00 68.00 100 THR A O 1
ATOM 733 N N . ASP A 1 101 ? 11.474 -6.597 4.094 1.00 73.62 101 ASP A N 1
ATOM 734 C CA . ASP A 1 101 ? 10.714 -6.406 2.843 1.00 73.62 101 ASP A CA 1
ATOM 735 C C . ASP A 1 101 ? 9.695 -5.263 2.921 1.00 73.62 101 ASP A C 1
ATOM 737 O O . ASP A 1 101 ? 9.309 -4.706 1.894 1.00 73.62 101 ASP A O 1
ATOM 741 N N . LEU A 1 102 ? 9.250 -4.931 4.134 1.00 77.00 102 LEU A N 1
ATOM 742 C CA . LEU A 1 102 ? 8.272 -3.870 4.390 1.00 77.00 102 LEU A CA 1
ATOM 743 C C . LEU A 1 102 ? 8.881 -2.639 5.052 1.00 77.00 102 LEU A C 1
ATOM 745 O O . LEU A 1 102 ? 8.153 -1.734 5.450 1.00 77.00 102 LEU A O 1
ATOM 749 N N . LEU A 1 103 ? 10.206 -2.584 5.154 1.00 80.56 103 LEU A N 1
ATOM 750 C CA . LEU A 1 103 ? 10.884 -1.435 5.728 1.00 80.56 103 LEU A CA 1
ATOM 751 C C . LEU A 1 103 ? 10.533 -0.165 4.937 1.00 80.56 103 LEU A C 1
ATOM 753 O O . LEU A 1 103 ? 10.604 -0.141 3.705 1.00 80.56 103 LEU A O 1
ATOM 757 N N . GLY A 1 104 ? 10.133 0.890 5.646 1.00 83.38 104 GLY A N 1
ATOM 758 C CA . GLY A 1 104 ? 9.699 2.149 5.040 1.00 83.38 104 GLY A CA 1
ATOM 759 C C . GLY A 1 104 ? 8.241 2.171 4.573 1.00 83.38 104 GLY A C 1
ATOM 760 O O . GLY A 1 104 ? 7.777 3.215 4.113 1.00 83.38 104 GLY A O 1
ATOM 761 N N . TRP A 1 105 ? 7.496 1.072 4.712 1.00 89.06 105 TRP A N 1
ATOM 762 C CA . TRP A 1 105 ? 6.044 1.096 4.561 1.00 89.06 105 TRP A CA 1
ATOM 763 C C . TRP A 1 105 ? 5.426 1.581 5.860 1.00 89.06 105 TRP A C 1
ATOM 765 O O . TRP A 1 105 ? 5.779 1.107 6.935 1.00 89.06 105 TRP A O 1
ATOM 775 N N . THR A 1 106 ? 4.477 2.506 5.782 1.00 91.19 106 THR A N 1
ATOM 776 C CA . THR A 1 106 ? 3.869 3.094 6.976 1.00 91.19 106 THR A CA 1
ATOM 777 C C . THR A 1 106 ? 2.377 2.857 7.005 1.00 91.19 106 THR A C 1
ATOM 779 O O . THR A 1 106 ? 1.688 3.000 5.997 1.00 91.19 106 THR A O 1
ATOM 782 N N . TYR A 1 107 ? 1.879 2.514 8.185 1.00 91.19 107 TYR A N 1
ATOM 783 C CA . TYR A 1 107 ? 0.459 2.452 8.473 1.00 91.19 107 TYR A CA 1
ATOM 784 C C . TYR A 1 107 ? 0.090 3.560 9.453 1.00 91.19 107 TYR A C 1
ATOM 786 O O . TYR A 1 107 ? 0.769 3.765 10.461 1.00 91.19 107 TYR A O 1
ATOM 794 N N . GLY A 1 108 ? -1.002 4.255 9.162 1.00 90.31 108 GLY A N 1
ATOM 795 C CA . GLY A 1 108 ? -1.588 5.275 10.014 1.00 90.31 108 GLY A CA 1
ATOM 796 C C . GLY A 1 108 ? -3.087 5.067 10.164 1.00 90.31 108 GLY A C 1
ATOM 797 O O . GLY A 1 108 ? -3.782 4.720 9.217 1.00 90.31 108 GLY A O 1
ATOM 798 N N . CYS A 1 109 ? -3.586 5.287 11.375 1.00 90.19 109 CYS A N 1
ATOM 799 C CA . CYS A 1 109 ? -5.005 5.224 11.710 1.00 90.19 109 CYS A CA 1
ATOM 800 C C . CYS A 1 109 ? -5.197 6.086 12.956 1.00 90.19 109 CYS A C 1
ATOM 802 O O . CYS A 1 109 ? -4.993 5.629 14.077 1.00 90.19 109 CYS A O 1
ATOM 804 N N . ALA A 1 110 ? -5.479 7.375 12.775 1.00 85.12 110 ALA A N 1
ATOM 805 C CA . ALA A 1 110 ? -5.608 8.286 13.908 1.00 85.12 110 ALA A CA 1
ATOM 806 C C . ALA A 1 110 ? -6.944 8.053 14.633 1.00 85.12 110 ALA A C 1
ATOM 808 O O . ALA A 1 110 ? -8.003 8.030 13.997 1.00 85.12 110 ALA A O 1
ATOM 809 N N . ALA A 1 111 ? -6.910 7.909 15.960 1.00 77.88 111 ALA A N 1
ATOM 810 C CA . ALA A 1 111 ? -8.123 7.836 16.775 1.00 77.88 111 ALA A CA 1
ATOM 811 C C . ALA A 1 111 ? -8.935 9.141 16.654 1.00 77.88 111 ALA A C 1
ATOM 813 O O . ALA A 1 111 ? -8.371 10.233 16.721 1.00 77.88 111 ALA A O 1
ATOM 814 N N . GLY A 1 112 ? -10.256 9.045 16.475 1.00 67.12 112 GLY A N 1
ATOM 815 C CA . GLY A 1 112 ? -11.123 10.220 16.352 1.00 67.12 112 GLY A CA 1
ATOM 816 C C . GLY A 1 112 ? -12.466 9.945 15.671 1.00 67.12 112 GLY A C 1
ATOM 817 O O . GLY A 1 112 ? -12.811 8.813 15.355 1.00 67.12 112 GLY A O 1
ATOM 818 N N . THR A 1 113 ? -13.253 11.000 15.457 1.00 56.47 113 THR A N 1
ATOM 819 C CA . THR A 1 113 ? -14.631 10.944 14.925 1.00 56.47 113 THR A CA 1
ATOM 820 C C . THR A 1 113 ? -14.726 10.827 13.400 1.00 56.47 113 THR A C 1
ATOM 822 O O . THR A 1 113 ? -15.811 10.625 12.862 1.00 56.47 113 THR A O 1
ATOM 825 N N . SER A 1 114 ? -13.615 10.944 12.674 1.00 60.44 114 SER A N 1
ATOM 826 C CA . SER A 1 114 ? -13.550 10.786 11.214 1.00 60.44 114 SER A CA 1
ATOM 827 C C . SER A 1 114 ? -12.228 10.136 10.849 1.00 60.44 114 SER A C 1
ATOM 829 O O . SER A 1 114 ? -11.321 10.774 10.315 1.00 60.44 114 SER A O 1
ATOM 831 N N . SER A 1 115 ? -12.079 8.874 11.233 1.00 75.19 115 SER A N 1
ATOM 832 C CA . SER A 1 115 ? -10.794 8.219 11.099 1.00 75.19 115 SER A CA 1
ATOM 833 C C . SER A 1 115 ? -10.595 7.658 9.699 1.00 75.19 115 SER A C 1
ATOM 835 O O . SER A 1 115 ? -11.488 7.087 9.071 1.00 75.19 115 SER A O 1
ATOM 837 N N . THR A 1 116 ? -9.392 7.888 9.202 1.00 89.19 116 THR A N 1
ATOM 838 C CA . THR A 1 116 ? -8.917 7.428 7.908 1.00 89.19 116 THR A CA 1
ATOM 839 C C . THR A 1 116 ? -7.749 6.491 8.167 1.00 89.19 116 THR A C 1
ATOM 841 O O . THR A 1 116 ? -6.864 6.830 8.954 1.00 89.19 116 THR A O 1
ATOM 844 N N . VAL A 1 117 ? -7.752 5.327 7.523 1.00 90.88 117 VAL A N 1
ATOM 845 C CA . VAL A 1 117 ? -6.596 4.434 7.484 1.00 90.88 117 VAL A CA 1
ATOM 846 C C . VAL A 1 117 ? -5.774 4.825 6.279 1.00 90.88 117 VAL A C 1
ATOM 848 O O . VAL A 1 117 ? -6.292 4.924 5.1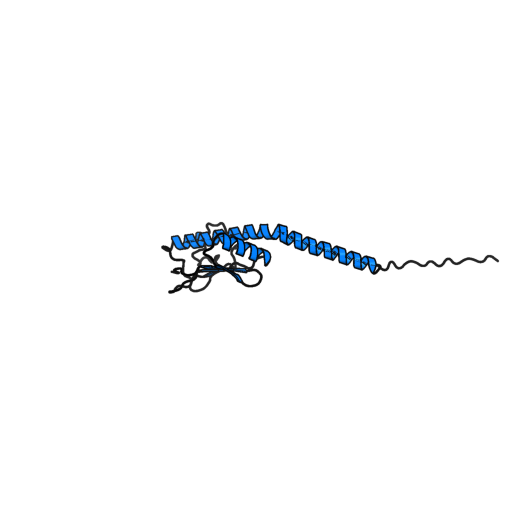68 1.00 90.88 117 VAL A O 1
ATOM 851 N N . THR A 1 118 ? -4.490 5.035 6.510 1.00 91.69 118 THR A N 1
ATOM 852 C CA . THR A 1 118 ? -3.500 5.285 5.479 1.00 91.69 118 THR A CA 1
ATOM 853 C C . THR A 1 118 ? -2.479 4.164 5.487 1.00 91.69 118 THR A C 1
ATOM 855 O O . THR A 1 118 ? -1.954 3.773 6.528 1.00 91.69 118 THR A O 1
ATOM 858 N N . LEU A 1 119 ? -2.192 3.641 4.303 1.00 91.94 119 LEU A N 1
ATOM 859 C CA . LEU A 1 119 ? -1.082 2.745 4.052 1.00 91.94 119 LEU A CA 1
ATOM 860 C C . LEU A 1 119 ? -0.202 3.387 2.985 1.00 91.94 119 LEU A C 1
ATOM 862 O O . LEU A 1 119 ? -0.617 3.512 1.837 1.00 91.94 119 LEU A O 1
ATOM 866 N N . THR A 1 120 ? 1.010 3.779 3.352 1.00 91.81 120 THR A N 1
ATOM 867 C CA . THR A 1 120 ? 1.977 4.351 2.412 1.00 91.81 120 THR A CA 1
ATOM 868 C C . THR A 1 120 ? 3.045 3.317 2.123 1.00 91.81 120 THR A C 1
ATOM 870 O O . THR A 1 120 ? 3.656 2.782 3.049 1.00 91.81 120 THR A O 1
ATOM 873 N N . THR A 1 121 ? 3.268 3.021 0.849 1.00 90.88 121 THR A N 1
ATOM 874 C CA . THR A 1 121 ? 4.320 2.094 0.428 1.00 90.88 121 THR A CA 1
ATOM 875 C C . THR A 1 121 ? 5.692 2.744 0.551 1.00 90.88 121 THR A C 1
ATOM 877 O O . THR A 1 121 ? 5.823 3.968 0.462 1.00 90.88 121 THR A O 1
ATOM 880 N N . ALA A 1 122 ? 6.740 1.926 0.641 1.00 88.50 122 ALA A N 1
ATOM 881 C CA . ALA A 1 122 ? 8.073 2.396 0.283 1.00 88.50 122 ALA A CA 1
ATOM 882 C C . ALA A 1 122 ? 8.107 2.874 -1.186 1.00 88.50 122 ALA A C 1
ATOM 884 O O . ALA A 1 122 ? 7.212 2.574 -1.989 1.00 88.50 122 ALA A O 1
ATOM 885 N N . ALA A 1 123 ? 9.154 3.616 -1.548 1.00 89.31 123 ALA A N 1
ATOM 886 C CA . ALA A 1 123 ? 9.382 3.997 -2.935 1.00 89.31 123 ALA A CA 1
ATOM 887 C C . ALA A 1 123 ? 9.692 2.754 -3.786 1.00 89.31 123 ALA A C 1
ATOM 889 O O . ALA A 1 123 ? 10.616 1.994 -3.496 1.00 89.31 123 ALA A O 1
ATOM 890 N N . PHE A 1 124 ? 8.934 2.568 -4.861 1.00 88.31 124 PHE A N 1
ATOM 891 C CA . PHE A 1 124 ? 9.177 1.543 -5.863 1.00 88.31 124 PHE A CA 1
ATOM 892 C C . PHE A 1 124 ? 10.381 1.890 -6.745 1.00 88.31 124 PHE A C 1
ATOM 894 O O . PHE A 1 124 ? 10.810 3.041 -6.851 1.00 88.31 124 PHE A O 1
ATOM 901 N N . SER A 1 125 ? 10.906 0.875 -7.432 1.00 85.88 125 SER A N 1
ATOM 902 C CA . SER A 1 125 ? 12.076 1.016 -8.306 1.00 85.88 125 SER A CA 1
ATOM 903 C C . SER A 1 125 ? 11.863 1.996 -9.464 1.00 85.88 125 SER A C 1
ATOM 905 O O . SER A 1 125 ? 12.824 2.614 -9.919 1.00 85.88 125 SER A O 1
ATOM 907 N N . THR A 1 126 ? 10.624 2.156 -9.942 1.00 85.75 126 THR A N 1
ATOM 908 C CA . THR A 1 126 ? 10.252 3.119 -10.988 1.00 85.75 126 THR A CA 1
ATOM 909 C C . THR A 1 126 ? 8.823 3.632 -10.794 1.00 85.75 126 THR A C 1
ATOM 911 O O . THR A 1 126 ? 7.986 2.963 -10.181 1.00 85.75 126 THR A O 1
ATOM 914 N N . SER A 1 127 ? 8.511 4.777 -11.407 1.00 86.56 127 SER A N 1
ATOM 915 C CA . SER A 1 127 ? 7.148 5.320 -11.477 1.00 86.56 127 SER A CA 1
ATOM 916 C C . SER A 1 127 ? 6.169 4.391 -12.191 1.00 86.56 127 SER A C 1
ATOM 918 O O . SER A 1 127 ? 5.019 4.263 -11.789 1.00 86.56 127 SER A O 1
ATOM 920 N N . THR A 1 128 ? 6.632 3.671 -13.216 1.00 87.62 128 THR A N 1
ATOM 921 C CA . THR A 1 128 ? 5.812 2.694 -13.943 1.00 87.62 128 THR A CA 1
ATOM 922 C C . THR A 1 128 ? 5.391 1.532 -13.048 1.00 87.62 128 THR A C 1
ATOM 924 O O . THR A 1 128 ? 4.246 1.091 -13.115 1.00 87.62 128 THR A O 1
ATOM 927 N N . VAL A 1 129 ? 6.291 1.039 -12.189 1.00 88.62 129 VAL A N 1
ATOM 928 C CA . VAL A 1 129 ? 5.935 0.012 -11.199 1.00 88.62 129 VAL A CA 1
ATOM 929 C C . VAL A 1 129 ? 4.911 0.573 -10.212 1.00 88.62 129 VAL A C 1
ATOM 931 O O . VAL A 1 129 ? 3.900 -0.085 -9.975 1.00 88.62 129 VAL A O 1
ATOM 934 N N . ALA A 1 130 ? 5.119 1.795 -9.710 1.00 90.31 130 ALA A N 1
ATOM 935 C CA . ALA A 1 130 ? 4.180 2.460 -8.807 1.00 90.31 130 ALA A CA 1
ATOM 936 C C . ALA A 1 130 ? 2.772 2.582 -9.416 1.00 90.31 130 ALA A C 1
ATOM 938 O O . ALA A 1 130 ? 1.791 2.196 -8.783 1.00 90.31 130 ALA A O 1
ATOM 939 N N . ASP A 1 131 ? 2.667 3.027 -10.670 1.00 90.00 131 ASP A N 1
ATOM 940 C CA . ASP A 1 131 ? 1.390 3.160 -11.374 1.00 90.00 131 ASP A CA 1
ATOM 941 C C . ASP A 1 131 ? 0.691 1.821 -11.617 1.00 90.00 131 ASP A C 1
ATOM 943 O O . ASP A 1 131 ? -0.531 1.715 -11.466 1.00 90.00 131 ASP A O 1
ATOM 947 N N . LEU A 1 132 ? 1.448 0.781 -11.973 1.00 90.56 132 LEU A N 1
ATOM 948 C CA . LEU A 1 132 ? 0.896 -0.558 -12.160 1.00 90.56 132 LEU A CA 1
ATOM 949 C C . LEU A 1 132 ? 0.376 -1.135 -10.841 1.00 90.56 132 LEU A C 1
ATOM 951 O O . LEU A 1 132 ? -0.723 -1.692 -10.823 1.00 90.56 132 LEU A O 1
ATOM 955 N N . VAL A 1 133 ? 1.126 -0.982 -9.745 1.00 92.06 133 VAL A N 1
ATOM 956 C CA . VAL A 1 133 ? 0.6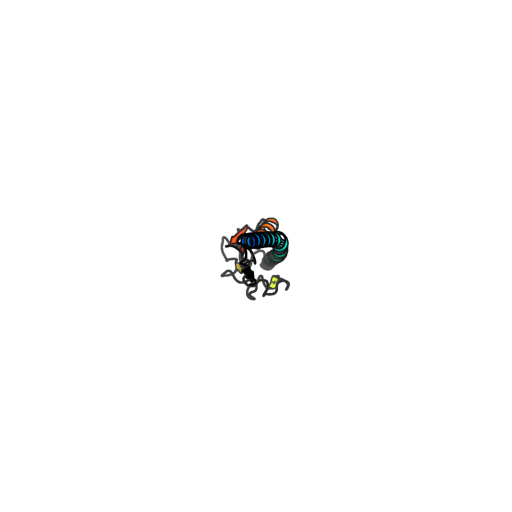94 -1.404 -8.405 1.00 92.06 133 VAL A CA 1
ATOM 957 C C . VAL A 1 133 ? -0.549 -0.623 -7.986 1.00 92.06 133 VAL A C 1
ATOM 959 O O . VAL A 1 133 ? -1.550 -1.239 -7.633 1.00 92.06 133 VAL A O 1
ATOM 962 N N . ARG A 1 134 ? -0.540 0.710 -8.116 1.00 92.69 134 ARG A N 1
ATOM 963 C CA . ARG A 1 134 ? -1.694 1.581 -7.842 1.00 92.69 134 ARG A CA 1
ATOM 964 C C . ARG A 1 134 ? -2.940 1.117 -8.593 1.00 92.69 134 ARG A C 1
ATOM 966 O O . ARG A 1 134 ? -3.986 0.925 -7.983 1.00 92.69 134 ARG A O 1
ATOM 973 N N . THR A 1 135 ? -2.817 0.896 -9.901 1.00 91.88 135 THR A N 1
ATOM 974 C CA . THR A 1 135 ? -3.933 0.486 -10.768 1.00 91.88 135 THR A CA 1
ATOM 975 C C . THR A 1 135 ? -4.473 -0.889 -10.381 1.00 91.88 135 THR A C 1
ATOM 977 O O . THR A 1 135 ? -5.685 -1.071 -10.264 1.00 91.88 135 THR A O 1
ATOM 980 N N . LYS A 1 136 ? -3.586 -1.863 -10.145 1.00 93.31 136 LYS A N 1
ATOM 981 C CA . LYS A 1 136 ? -3.976 -3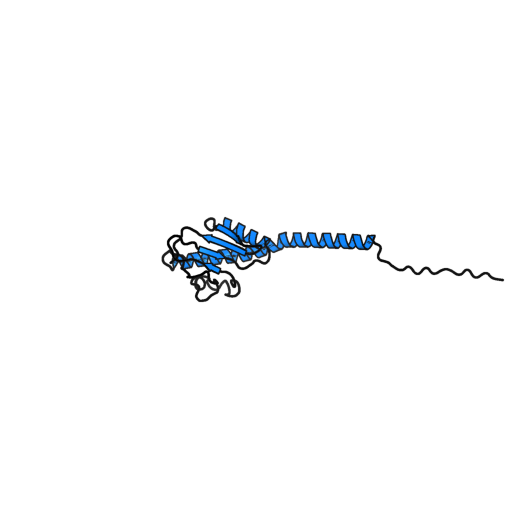.217 -9.728 1.00 93.31 136 LYS A CA 1
ATOM 982 C C . LYS A 1 136 ? -4.671 -3.208 -8.370 1.00 93.31 136 LYS A C 1
ATOM 984 O O . LYS A 1 136 ? -5.728 -3.819 -8.236 1.00 93.31 136 LYS A O 1
ATOM 989 N N . THR A 1 137 ? -4.126 -2.487 -7.392 1.00 92.81 137 THR A N 1
ATOM 990 C CA . THR A 1 137 ? -4.722 -2.374 -6.056 1.00 92.81 137 THR A CA 1
ATOM 991 C C . THR A 1 137 ? -6.065 -1.661 -6.097 1.00 92.81 137 THR A C 1
ATOM 993 O O . THR A 1 137 ? -7.014 -2.184 -5.529 1.00 92.81 137 THR A O 1
ATOM 996 N N . ALA A 1 138 ? -6.195 -0.547 -6.824 1.00 91.62 138 ALA A N 1
ATOM 997 C CA . ALA A 1 138 ? -7.477 0.145 -6.979 1.00 91.62 138 ALA A CA 1
ATOM 998 C C . ALA A 1 138 ? -8.548 -0.747 -7.634 1.00 91.62 138 ALA A C 1
ATOM 1000 O O . ALA A 1 138 ? -9.721 -0.674 -7.279 1.00 91.62 138 ALA A O 1
ATOM 1001 N N . SER A 1 139 ? -8.150 -1.629 -8.560 1.00 92.94 139 SER A N 1
ATOM 1002 C CA . SER A 1 139 ? -9.065 -2.603 -9.164 1.00 92.94 139 SER A CA 1
ATOM 1003 C C . SER A 1 139 ? -9.445 -3.746 -8.217 1.00 92.94 139 SER A C 1
ATOM 1005 O O . SER A 1 139 ? -10.568 -4.236 -8.296 1.00 92.94 139 SER A O 1
ATOM 1007 N N . ALA A 1 140 ? -8.520 -4.216 -7.378 1.00 92.94 140 ALA A N 1
ATOM 1008 C CA . ALA A 1 140 ? -8.755 -5.331 -6.458 1.00 92.94 140 ALA A CA 1
ATOM 1009 C C . ALA A 1 140 ? -9.482 -4.901 -5.172 1.00 92.94 140 ALA A C 1
ATOM 1011 O O . ALA A 1 140 ? -10.232 -5.683 -4.592 1.00 92.94 140 ALA A O 1
ATOM 1012 N N . PHE A 1 141 ? -9.269 -3.658 -4.740 1.00 93.19 141 PHE A N 1
ATOM 1013 C CA . PHE A 1 141 ? -9.765 -3.094 -3.489 1.00 93.19 141 PHE A CA 1
ATOM 1014 C C . PHE A 1 141 ? -10.410 -1.724 -3.745 1.00 93.19 141 PHE A C 1
ATOM 1016 O O . PHE A 1 141 ? -9.850 -0.700 -3.358 1.00 93.19 141 PHE A O 1
ATOM 1023 N N . PRO A 1 142 ? -11.589 -1.672 -4.389 1.00 91.00 142 PRO A N 1
ATOM 1024 C CA . PRO A 1 142 ? -12.199 -0.419 -4.844 1.00 91.00 142 PRO A CA 1
ATOM 1025 C C . PRO A 1 142 ? -12.566 0.552 -3.711 1.00 91.00 142 PRO A C 1
ATOM 1027 O O . PRO A 1 142 ? -12.715 1.746 -3.949 1.00 91.00 142 PRO A O 1
ATOM 1030 N N . GLN A 1 143 ? -12.704 0.063 -2.476 1.00 91.19 143 GLN A N 1
ATOM 1031 C CA . GLN A 1 143 ? -12.911 0.896 -1.289 1.00 91.19 143 GLN A CA 1
ATOM 1032 C C . GLN A 1 143 ? -11.652 1.661 -0.844 1.00 91.19 143 GLN A C 1
ATOM 1034 O O . GLN A 1 143 ? -11.765 2.630 -0.097 1.00 91.19 143 GLN A O 1
ATOM 1039 N N . TRP A 1 144 ? -10.462 1.233 -1.278 1.00 92.56 144 TRP A N 1
ATOM 1040 C CA . TRP A 1 144 ? -9.202 1.910 -0.988 1.00 92.56 144 TRP A CA 1
ATOM 1041 C C . TRP A 1 144 ? -8.882 2.904 -2.102 1.00 92.56 144 TRP A C 1
ATOM 1043 O O . TRP A 1 144 ? -8.612 2.532 -3.244 1.00 92.56 144 TRP A O 1
ATOM 1053 N N . VAL A 1 145 ? -8.860 4.187 -1.756 1.00 92.38 145 VAL A N 1
ATOM 1054 C CA . VAL A 1 145 ? -8.435 5.254 -2.660 1.00 92.38 145 VAL A CA 1
ATOM 1055 C C . VAL A 1 145 ? -6.914 5.229 -2.755 1.00 92.38 145 VAL A C 1
ATOM 1057 O O . VAL A 1 145 ? -6.226 5.420 -1.756 1.00 92.38 145 VAL A O 1
ATOM 1060 N N . ALA A 1 146 ? -6.388 4.973 -3.950 1.00 91.44 146 ALA A N 1
ATOM 1061 C CA . ALA A 1 146 ? -4.956 4.875 -4.201 1.00 91.44 146 ALA A CA 1
ATOM 1062 C C . ALA A 1 146 ? -4.436 6.141 -4.895 1.00 91.44 146 ALA A C 1
ATOM 1064 O O . ALA A 1 146 ? -4.753 6.388 -6.061 1.00 91.44 146 ALA A O 1
ATOM 1065 N N . ASP A 1 147 ? -3.608 6.908 -4.194 1.00 88.69 147 ASP A N 1
ATOM 1066 C CA . ASP A 1 147 ? -2.970 8.122 -4.697 1.00 88.69 147 ASP A CA 1
ATOM 1067 C C . ASP A 1 147 ? -1.462 7.891 -4.868 1.00 88.69 147 ASP A C 1
ATOM 1069 O O . ASP A 1 147 ? -0.825 7.264 -4.021 1.00 88.69 147 ASP A O 1
ATOM 1073 N N . ALA A 1 148 ? -0.881 8.336 -5.981 1.00 77.31 148 ALA A N 1
ATOM 1074 C CA . ALA A 1 148 ? 0.563 8.247 -6.180 1.00 77.31 148 ALA A CA 1
ATOM 1075 C C . ALA A 1 148 ? 1.227 9.464 -5.525 1.00 77.31 148 ALA A C 1
ATOM 1077 O O . ALA A 1 148 ? 1.117 10.584 -6.020 1.00 77.31 148 ALA A O 1
ATOM 1078 N N . SER A 1 149 ? 1.945 9.246 -4.423 1.00 62.53 149 SER A N 1
ATOM 1079 C CA . SER A 1 149 ? 2.724 10.300 -3.779 1.00 62.53 149 SER A CA 1
ATOM 1080 C C . SER A 1 149 ? 4.120 10.370 -4.407 1.00 62.53 149 SER A C 1
ATOM 1082 O O . SER A 1 149 ? 4.888 9.409 -4.390 1.00 62.53 149 SER A O 1
ATOM 1084 N N . GLY A 1 150 ? 4.469 11.519 -4.989 1.00 58.78 150 GLY A N 1
ATOM 1085 C CA . GLY A 1 150 ? 5.747 11.686 -5.690 1.00 58.78 150 GLY A CA 1
ATOM 1086 C C . GLY A 1 150 ? 5.866 10.809 -6.945 1.00 58.78 150 GLY A C 1
ATOM 1087 O O . GLY A 1 150 ? 4.870 10.431 -7.552 1.00 58.78 150 GLY A O 1
ATOM 1088 N N . THR A 1 151 ? 7.097 10.508 -7.373 1.00 67.12 151 THR A N 1
ATOM 1089 C CA . THR A 1 151 ? 7.333 9.728 -8.600 1.00 67.12 151 THR A CA 1
ATOM 1090 C C . THR A 1 151 ? 7.332 8.216 -8.394 1.00 67.12 151 THR A C 1
ATOM 1092 O O . THR A 1 151 ? 7.307 7.512 -9.395 1.00 67.12 151 THR A O 1
ATOM 1095 N N . SER A 1 152 ? 7.347 7.689 -7.163 1.00 84.62 152 SER A N 1
ATOM 1096 C CA . SER A 1 152 ? 7.565 6.246 -6.958 1.00 84.62 152 SER A CA 1
ATOM 1097 C C . SER A 1 152 ? 6.854 5.606 -5.762 1.00 84.62 152 SER A C 1
ATOM 1099 O O . SER A 1 152 ? 6.996 4.401 -5.604 1.00 84.62 152 SER A O 1
ATOM 1101 N N . SER A 1 153 ? 6.119 6.323 -4.912 1.00 89.56 153 SER A N 1
ATOM 1102 C CA . SER A 1 153 ? 5.365 5.717 -3.797 1.00 89.56 153 SER A CA 1
ATOM 1103 C C . SER A 1 153 ? 3.860 5.818 -4.023 1.00 89.56 153 SER A C 1
ATOM 1105 O O . SER A 1 153 ? 3.382 6.646 -4.797 1.00 89.56 153 SER A O 1
ATOM 1107 N N . VAL A 1 154 ? 3.101 4.950 -3.356 1.00 91.56 154 VAL A N 1
ATOM 1108 C CA . VAL A 1 154 ? 1.639 4.948 -3.419 1.00 91.56 154 VAL A CA 1
ATOM 1109 C C . VAL A 1 154 ? 1.083 5.017 -2.004 1.00 91.56 154 VAL A C 1
ATOM 1111 O O . VAL A 1 154 ? 1.523 4.298 -1.108 1.00 91.56 154 VAL A O 1
ATOM 1114 N N . THR A 1 155 ? 0.106 5.889 -1.810 1.00 93.25 155 THR A N 1
ATOM 1115 C CA . THR A 1 155 ? -0.648 6.036 -0.573 1.00 93.25 155 THR A CA 1
ATOM 1116 C C . THR A 1 155 ? -2.051 5.490 -0.798 1.00 93.25 155 THR A C 1
ATOM 1118 O O . THR A 1 155 ? -2.821 6.017 -1.598 1.00 93.25 155 THR A O 1
ATOM 1121 N N . PHE A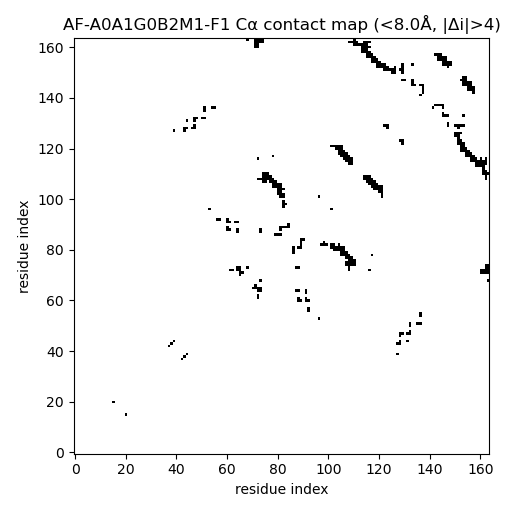 1 156 ? -2.395 4.427 -0.083 1.00 93.75 156 PHE A 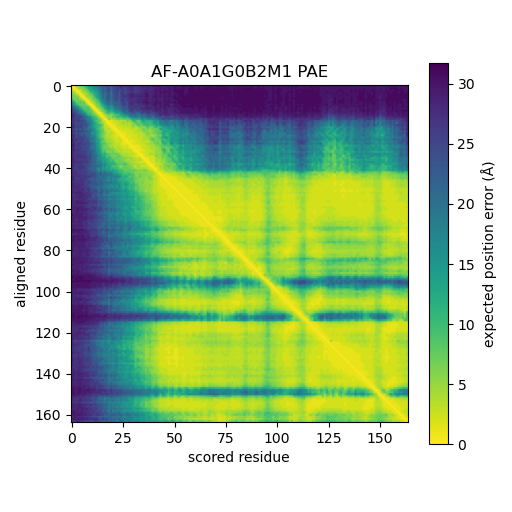N 1
ATOM 1122 C CA . PHE A 1 156 ? -3.729 3.844 -0.060 1.00 93.75 156 PHE A CA 1
ATOM 1123 C C . PHE A 1 156 ? -4.497 4.379 1.142 1.00 93.75 156 PHE A C 1
ATOM 1125 O O . PHE A 1 156 ? -3.997 4.361 2.265 1.00 93.75 156 PHE A O 1
ATOM 1132 N N . THR A 1 157 ? -5.716 4.842 0.904 1.00 93.88 157 THR A N 1
ATOM 1133 C CA . THR A 1 157 ? -6.527 5.547 1.890 1.00 93.88 157 THR A CA 1
ATOM 1134 C C . THR A 1 157 ? -7.907 4.915 1.980 1.00 93.88 157 THR A C 1
ATOM 1136 O O . THR A 1 157 ? -8.590 4.765 0.969 1.00 93.88 157 THR A O 1
ATOM 1139 N N . LEU A 1 158 ? -8.333 4.575 3.192 1.00 92.62 158 LEU A N 1
ATOM 1140 C CA . LEU A 1 158 ? -9.679 4.101 3.487 1.00 92.62 158 LEU A CA 1
ATOM 1141 C C . LEU A 1 158 ? -10.336 5.063 4.478 1.00 92.62 158 LEU A C 1
ATOM 1143 O O . LEU A 1 158 ? -9.874 5.217 5.608 1.00 92.62 158 LEU A O 1
ATOM 1147 N N . SER A 1 159 ? -11.401 5.731 4.046 1.00 91.19 159 SER A N 1
ATOM 1148 C CA . SER A 1 159 ? -12.108 6.748 4.833 1.00 91.19 159 SER A CA 1
ATOM 1149 C C . SER A 1 159 ? -13.419 6.214 5.411 1.00 91.19 159 SER A C 1
ATOM 1151 O O . SER A 1 159 ? -13.950 5.205 4.953 1.00 91.19 159 SER A O 1
ATOM 1153 N N . GLY A 1 160 ? -13.973 6.924 6.398 1.00 85.94 160 GLY A N 1
ATOM 1154 C CA . GLY A 1 160 ? -15.279 6.585 6.975 1.00 85.94 160 GLY A CA 1
ATOM 1155 C C . GLY A 1 160 ? -15.247 5.341 7.862 1.00 85.94 160 GLY A C 1
ATOM 1156 O O . GLY A 1 160 ? -16.235 4.616 7.953 1.00 85.94 160 GLY A O 1
ATOM 1157 N N . ILE A 1 161 ? -14.110 5.084 8.502 1.00 88.56 161 ILE A N 1
ATOM 1158 C CA . ILE A 1 161 ? -13.886 3.909 9.342 1.00 88.56 161 ILE A CA 1
ATOM 1159 C C . ILE A 1 161 ? -13.621 4.312 10.793 1.00 88.56 161 ILE A C 1
ATOM 1161 O O . ILE A 1 161 ? -13.310 5.462 11.097 1.00 88.56 161 ILE A O 1
ATOM 1165 N N . ALA A 1 162 ? -13.735 3.347 11.703 1.00 87.31 162 ALA A N 1
ATOM 1166 C CA . ALA A 1 162 ? -13.374 3.533 13.101 1.00 87.31 162 ALA A CA 1
ATOM 1167 C C . ALA A 1 162 ? -11.910 3.130 13.328 1.00 87.31 162 ALA A C 1
ATOM 1169 O O . ALA A 1 162 ? -11.560 1.978 13.074 1.00 87.31 162 ALA A O 1
ATOM 1170 N N . CYS A 1 163 ? -11.095 4.052 13.848 1.00 88.19 163 CYS A N 1
ATOM 1171 C CA . CYS A 1 163 ? -9.779 3.750 14.416 1.00 88.19 163 CYS A CA 1
ATOM 1172 C C . CYS A 1 163 ? -9.892 3.712 15.942 1.00 88.19 163 CYS A C 1
ATOM 1174 O O . CYS A 1 163 ? -10.345 4.697 16.534 1.00 88.19 163 CYS A O 1
ATOM 1176 N N . LYS A 1 164 ? -9.506 2.599 16.569 1.00 85.50 164 LYS A N 1
ATOM 1177 C CA . LYS A 1 164 ? -9.529 2.420 18.028 1.00 85.50 164 LYS A CA 1
ATOM 1178 C C . LYS A 1 164 ? -8.298 1.695 18.534 1.00 85.50 164 LYS A C 1
ATOM 1180 O O . LYS A 1 164 ? -7.831 0.776 17.826 1.00 85.50 164 LYS A O 1
#

Solvent-accessible surface area (backbone atoms only — not comparable to full-atom values): 8933 Å² total; per-residue (Å²): 138,84,86,80,84,82,79,81,81,81,77,78,77,86,66,82,48,74,67,58,56,51,53,51,52,50,50,53,49,51,53,50,55,50,49,52,50,49,44,56,68,59,49,34,58,56,53,18,51,55,53,38,50,53,52,54,49,50,53,50,11,46,54,48,36,11,57,77,48,80,71,20,35,66,42,30,100,56,69,37,45,41,46,37,86,87,30,75,43,42,78,49,46,75,81,76,59,52,54,75,78,37,54,69,18,31,40,29,16,42,64,59,98,77,8,42,40,38,40,33,49,41,72,43,99,38,43,66,28,28,51,50,25,41,54,51,46,34,71,77,39,72,78,35,49,60,45,71,50,77,69,21,20,39,35,35,36,36,70,88,45,56,21,82